Protein AF-A0A3C1UVI1-F1 (afdb_monomer_lite)

Foldseek 3Di:
DVVVVVVVVVVVVVVVVVVVVCCVVPQVVVQWDDPDPPPDIDGDDDAQDPPPNPCRPVVVVVCVVPVD

Secondary structure (DSSP, 8-state):
-HHHHHHHHHHHHHHHHHHHHHIIIIITTT-EEEEETTTEEEE----SSSGGGTTTT-HHHHHHHH--

Sequence (68 aa):
MIIGILAMIAILIGLDQLFKYWAVLYLQPIGTIPLINGKFHLTYVENFGAAGGILQGKQFLLILVTSV

pLDDT: mean 95.73, std 4.02, range [70.31, 98.75]

Radius of gyration: 15.87 Å; chains: 1; bounding box: 38×26×38 Å

Structure (mmCIF, N/CA/C/O backbone):
data_AF-A0A3C1UVI1-F1
#
_entry.id   AF-A0A3C1UVI1-F1
#
loop_
_atom_site.group_PDB
_atom_site.id
_atom_site.type_symbol
_atom_site.label_atom_id
_atom_site.label_alt_id
_atom_site.label_comp_id
_atom_site.label_asym_id
_atom_site.label_entity_id
_atom_site.label_seq_id
_atom_site.pdbx_PDB_ins_code
_atom_site.Cartn_x
_atom_site.Cartn_y
_atom_site.Cartn_z
_atom_site.occupancy
_atom_site.B_iso_or_equiv
_atom_site.auth_seq_id
_atom_site.auth_comp_id
_atom_site.auth_asym_id
_atom_site.auth_atom_id
_atom_site.pdbx_PDB_model_num
ATOM 1 N N . MET A 1 1 ? 13.169 -0.690 -24.912 1.00 87.44 1 MET A N 1
ATOM 2 C CA . MET A 1 1 ? 12.511 -1.761 -24.130 1.00 87.44 1 MET A CA 1
ATOM 3 C C . MET A 1 1 ? 12.865 -1.676 -22.645 1.00 87.44 1 MET A C 1
ATOM 5 O O . MET A 1 1 ? 11.975 -1.374 -21.870 1.00 87.44 1 MET A O 1
ATOM 9 N N . ILE A 1 2 ? 14.140 -1.818 -22.251 1.00 97.00 2 ILE A N 1
ATOM 10 C CA . ILE A 1 2 ? 14.572 -1.773 -20.832 1.00 97.00 2 ILE A CA 1
ATOM 11 C C . ILE A 1 2 ? 14.205 -0.451 -20.136 1.00 97.00 2 ILE A C 1
ATOM 13 O O . ILE A 1 2 ? 13.597 -0.474 -19.075 1.00 97.00 2 ILE A O 1
ATOM 17 N N . ILE A 1 3 ? 14.487 0.700 -20.760 1.00 97.69 3 ILE A N 1
ATOM 18 C CA . ILE A 1 3 ? 14.154 2.022 -20.190 1.00 97.69 3 ILE A CA 1
ATOM 19 C C . ILE A 1 3 ? 12.646 2.158 -19.928 1.00 97.69 3 ILE A C 1
ATOM 21 O O . ILE A 1 3 ? 12.242 2.651 -18.882 1.00 97.69 3 ILE A O 1
ATOM 25 N N . GLY A 1 4 ? 11.812 1.670 -20.853 1.00 98.06 4 GLY A N 1
ATOM 26 C CA . GLY A 1 4 ? 10.357 1.687 -20.689 1.00 98.06 4 GLY A CA 1
ATOM 27 C C . GLY A 1 4 ? 9.883 0.824 -19.517 1.00 98.06 4 GLY A C 1
ATOM 28 O O . GLY A 1 4 ? 9.003 1.241 -18.772 1.00 98.06 4 GLY A O 1
ATOM 29 N N . ILE A 1 5 ? 10.506 -0.342 -19.307 1.00 98.00 5 ILE A N 1
ATOM 30 C CA . ILE A 1 5 ? 10.214 -1.220 -18.162 1.00 98.00 5 ILE A CA 1
ATOM 31 C C . ILE A 1 5 ? 10.607 -0.538 -16.846 1.00 98.00 5 ILE A C 1
ATOM 33 O O . ILE A 1 5 ? 9.810 -0.512 -15.913 1.00 98.00 5 ILE A O 1
ATOM 37 N N . LEU A 1 6 ? 11.798 0.064 -16.776 1.00 98.06 6 LEU A N 1
ATOM 38 C CA . LEU A 1 6 ? 12.255 0.773 -15.575 1.00 98.06 6 LEU A CA 1
ATOM 39 C C . LEU A 1 6 ? 11.359 1.972 -15.237 1.00 98.06 6 LEU A C 1
ATOM 41 O O . LEU A 1 6 ? 11.023 2.174 -14.072 1.00 98.06 6 LEU A O 1
ATOM 45 N N . ALA A 1 7 ? 10.921 2.727 -16.248 1.00 98.31 7 ALA A N 1
ATOM 46 C CA . ALA A 1 7 ? 9.974 3.821 -16.059 1.00 98.31 7 ALA A CA 1
ATOM 47 C C . ALA A 1 7 ? 8.633 3.317 -15.502 1.00 98.31 7 ALA A C 1
ATOM 49 O O . ALA A 1 7 ? 8.098 3.910 -14.568 1.00 98.31 7 ALA A O 1
ATOM 50 N N . MET A 1 8 ? 8.120 2.195 -16.018 1.00 98.38 8 MET A N 1
ATOM 51 C CA . MET A 1 8 ? 6.890 1.580 -15.510 1.00 98.38 8 MET A CA 1
ATOM 52 C C . MET A 1 8 ? 7.031 1.151 -14.044 1.00 98.38 8 MET A C 1
ATOM 54 O O . MET A 1 8 ? 6.156 1.451 -13.236 1.00 98.38 8 MET A O 1
ATOM 58 N N . ILE A 1 9 ? 8.143 0.502 -13.682 1.00 97.88 9 ILE A N 1
ATOM 59 C CA . ILE A 1 9 ? 8.423 0.103 -12.293 1.00 97.88 9 ILE A CA 1
ATOM 60 C C . ILE A 1 9 ? 8.433 1.331 -11.375 1.00 97.88 9 ILE A C 1
ATOM 62 O O . ILE A 1 9 ? 7.774 1.325 -10.338 1.00 97.88 9 ILE A O 1
ATOM 66 N N . ALA A 1 10 ? 9.124 2.404 -11.772 1.00 98.31 10 ALA A N 1
ATOM 67 C CA . ALA A 1 10 ? 9.183 3.635 -10.989 1.00 98.31 10 ALA A CA 1
ATOM 68 C C . ALA A 1 10 ? 7.797 4.277 -10.803 1.00 98.31 10 ALA A C 1
ATOM 70 O O . ALA A 1 10 ? 7.465 4.707 -9.699 1.00 98.31 10 ALA A O 1
ATOM 71 N N . ILE A 1 11 ? 6.969 4.294 -11.854 1.00 98.62 11 ILE A N 1
ATOM 72 C CA . ILE A 1 11 ? 5.591 4.800 -11.785 1.00 98.62 11 ILE A CA 1
ATOM 73 C C . ILE A 1 11 ? 4.760 3.965 -10.808 1.00 98.62 11 ILE A C 1
ATOM 75 O O . ILE A 1 11 ? 4.072 4.529 -9.961 1.00 98.62 11 ILE A O 1
ATOM 79 N N . LEU A 1 12 ? 4.836 2.635 -10.891 1.00 98.50 12 LEU A N 1
ATOM 80 C CA . LEU A 1 12 ? 4.073 1.747 -10.012 1.00 98.50 12 LEU A CA 1
ATOM 81 C C . LEU A 1 12 ? 4.488 1.894 -8.545 1.00 98.50 12 LEU A C 1
ATOM 83 O O . LEU A 1 12 ? 3.618 1.984 -7.682 1.00 98.50 12 LEU A O 1
ATOM 87 N N . ILE A 1 13 ? 5.791 1.993 -8.264 1.00 98.31 13 ILE A N 1
ATOM 88 C CA . ILE A 1 13 ? 6.296 2.270 -6.910 1.00 98.31 13 ILE A CA 1
ATOM 89 C C . ILE A 1 13 ? 5.792 3.635 -6.426 1.00 98.31 13 ILE A C 1
ATOM 91 O O . ILE A 1 13 ? 5.307 3.748 -5.302 1.00 98.31 13 ILE A O 1
ATOM 95 N N . GLY A 1 14 ? 5.864 4.667 -7.272 1.00 98.56 14 GLY A N 1
ATOM 96 C CA . GLY A 1 14 ? 5.385 6.006 -6.933 1.00 98.56 14 GLY A CA 1
ATOM 97 C C . GLY A 1 14 ? 3.893 6.030 -6.595 1.00 98.56 14 GLY A C 1
ATOM 98 O O . GLY A 1 14 ? 3.502 6.625 -5.593 1.00 98.56 14 GLY A O 1
ATOM 99 N N . LEU A 1 15 ? 3.067 5.341 -7.386 1.00 98.75 15 LEU A N 1
ATOM 100 C CA . LEU A 1 15 ? 1.631 5.219 -7.135 1.00 98.75 15 LEU A CA 1
ATOM 101 C C . LEU A 1 15 ? 1.337 4.431 -5.850 1.00 98.75 15 LEU A C 1
ATOM 103 O O . LEU A 1 15 ? 0.511 4.874 -5.053 1.00 98.75 15 LEU A O 1
ATOM 107 N N . ASP A 1 16 ? 2.024 3.310 -5.610 1.00 98.50 16 ASP A N 1
ATOM 108 C CA . ASP A 1 16 ? 1.879 2.520 -4.377 1.00 98.50 16 ASP A CA 1
ATOM 109 C C . ASP A 1 16 ? 2.162 3.368 -3.126 1.00 98.50 16 ASP A C 1
ATOM 111 O O . ASP A 1 16 ? 1.357 3.403 -2.191 1.00 98.50 16 ASP A O 1
ATOM 115 N N . GLN A 1 17 ? 3.273 4.108 -3.128 1.00 98.56 17 GLN A N 1
ATOM 116 C CA . GLN A 1 17 ? 3.646 4.965 -2.002 1.00 98.56 17 GLN A CA 1
ATOM 117 C C . GLN A 1 17 ? 2.694 6.154 -1.839 1.00 98.56 17 GLN A C 1
ATOM 119 O O . GLN A 1 17 ? 2.324 6.483 -0.710 1.00 98.56 17 GLN A O 1
ATOM 124 N N . LEU A 1 18 ? 2.241 6.761 -2.942 1.00 98.62 18 LEU A N 1
ATOM 125 C CA . LEU A 1 18 ? 1.262 7.849 -2.917 1.00 98.62 18 LEU A CA 1
ATOM 126 C C . LEU A 1 18 ? -0.040 7.418 -2.228 1.00 98.62 18 LEU A C 1
ATOM 128 O O . LEU A 1 18 ? -0.527 8.123 -1.341 1.00 98.62 18 LEU A O 1
ATOM 132 N N . PHE A 1 19 ? -0.592 6.256 -2.590 1.00 98.12 19 PHE A N 1
ATOM 133 C CA . PHE A 1 19 ? -1.837 5.771 -1.990 1.00 98.12 19 PHE A CA 1
ATOM 134 C C . PHE A 1 19 ? -1.668 5.345 -0.528 1.00 98.12 19 PHE A C 1
ATOM 136 O O . PHE A 1 19 ? -2.563 5.609 0.276 1.00 98.12 19 PHE A O 1
ATOM 143 N N . LYS A 1 20 ? -0.527 4.755 -0.147 1.00 98.06 20 LYS A N 1
ATOM 144 C CA . LYS A 1 20 ? -0.224 4.450 1.265 1.00 98.06 20 LYS A CA 1
ATOM 145 C C . LYS A 1 20 ? -0.128 5.717 2.108 1.00 98.06 20 LYS A C 1
ATOM 147 O O . LYS A 1 20 ? -0.714 5.778 3.186 1.00 98.06 20 LYS A O 1
ATOM 152 N N . TYR A 1 21 ? 0.552 6.742 1.599 1.00 98.50 21 TYR A N 1
ATOM 153 C CA . TYR A 1 21 ? 0.660 8.029 2.278 1.00 98.50 21 TYR A CA 1
ATOM 154 C C . TYR A 1 21 ? -0.707 8.703 2.443 1.00 98.50 21 TYR A C 1
ATOM 156 O O . TYR A 1 21 ? -1.061 9.138 3.539 1.00 98.50 21 TYR A O 1
ATOM 164 N N . TRP A 1 22 ? -1.518 8.715 1.380 1.00 98.12 22 TRP A N 1
ATOM 165 C CA . TRP A 1 22 ? -2.896 9.198 1.448 1.00 98.12 22 TRP A CA 1
ATOM 166 C C . TRP A 1 22 ? -3.730 8.419 2.476 1.00 98.12 22 TRP A C 1
ATOM 168 O O . TRP A 1 22 ? -4.465 9.028 3.252 1.00 98.12 22 TRP A O 1
ATOM 178 N N . ALA A 1 23 ? -3.594 7.090 2.534 1.00 98.12 23 ALA A N 1
ATOM 179 C CA . ALA A 1 23 ? -4.326 6.266 3.490 1.00 98.12 23 ALA A CA 1
ATOM 180 C C . ALA A 1 23 ? -3.955 6.600 4.945 1.00 98.12 23 ALA A C 1
ATOM 182 O O . ALA A 1 23 ? -4.847 6.701 5.781 1.00 98.12 23 ALA A O 1
ATOM 183 N N . VAL A 1 24 ? -2.676 6.842 5.245 1.00 98.31 24 VAL A N 1
ATOM 184 C CA . VAL A 1 24 ? -2.246 7.297 6.580 1.00 98.31 24 VAL A CA 1
ATOM 18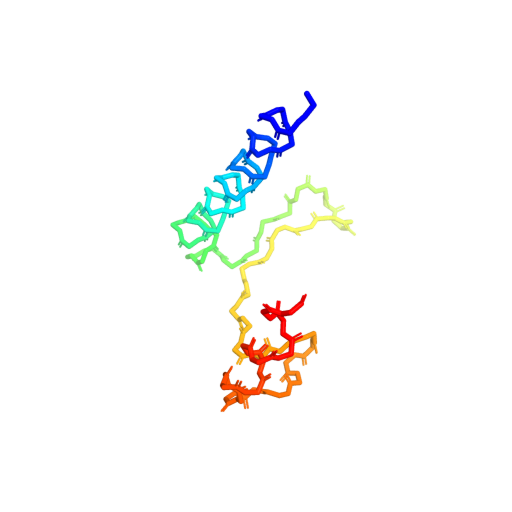5 C C . VAL A 1 24 ? -2.840 8.668 6.914 1.00 98.31 24 VAL A C 1
ATOM 187 O O . VAL A 1 24 ? -3.380 8.857 7.997 1.00 98.31 24 VAL A O 1
ATOM 190 N N . LEU A 1 25 ? -2.800 9.628 5.988 1.00 98.12 25 LEU A N 1
ATOM 191 C CA . LEU A 1 25 ? -3.289 10.981 6.273 1.00 98.12 25 LEU A CA 1
ATOM 192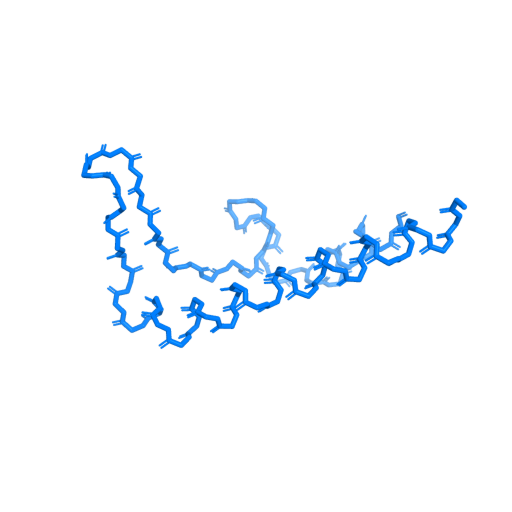 C C . LEU A 1 25 ? -4.815 11.081 6.392 1.00 98.12 25 LEU A C 1
ATOM 194 O O . LEU A 1 25 ? -5.315 11.830 7.228 1.00 98.12 25 LEU A O 1
ATOM 198 N N . TYR A 1 26 ? -5.554 10.369 5.540 1.00 96.81 26 TYR A N 1
ATOM 199 C CA . TYR A 1 26 ? -6.994 10.583 5.369 1.00 96.81 26 TYR A CA 1
ATOM 200 C C . TYR A 1 26 ? -7.847 9.391 5.792 1.00 96.81 26 TYR A C 1
ATOM 202 O O . TYR A 1 26 ? -8.962 9.590 6.268 1.00 96.81 26 TYR A O 1
ATOM 210 N N . LEU A 1 27 ? -7.355 8.159 5.633 1.00 97.81 27 LEU A N 1
ATOM 211 C CA . LEU A 1 27 ? -8.132 6.962 5.952 1.00 97.81 27 LEU A CA 1
ATOM 212 C C . LEU A 1 27 ? -7.917 6.507 7.398 1.00 97.81 27 LEU A C 1
ATOM 214 O O . LEU A 1 27 ? -8.886 6.114 8.037 1.00 97.81 27 LEU A O 1
ATOM 218 N N . GLN A 1 28 ? -6.699 6.606 7.942 1.00 97.81 28 GLN A N 1
ATOM 219 C CA . GLN A 1 28 ? -6.387 6.212 9.323 1.00 97.81 28 GLN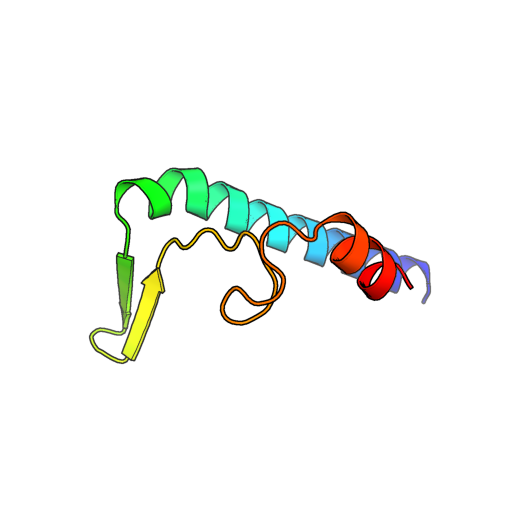 A CA 1
ATOM 220 C C . GLN A 1 28 ? -7.264 6.917 10.374 1.00 97.81 28 GLN A C 1
ATOM 222 O O . GLN A 1 28 ? -7.787 6.214 11.239 1.00 97.81 28 GLN A O 1
ATOM 227 N N . PRO A 1 29 ? -7.513 8.246 10.315 1.00 97.75 29 PRO A N 1
ATOM 228 C CA . PRO A 1 29 ? -8.352 8.915 11.315 1.00 97.75 29 PRO A CA 1
ATOM 229 C C . PRO A 1 29 ? -9.836 8.516 11.248 1.00 97.75 29 PRO A C 1
ATOM 231 O O . PRO A 1 29 ? -10.558 8.680 12.228 1.00 97.75 29 PRO A O 1
ATOM 234 N N . ILE A 1 30 ? -10.300 8.025 10.093 1.00 96.62 30 ILE A N 1
ATOM 235 C CA . ILE A 1 30 ? -11.712 7.699 9.820 1.00 96.62 30 ILE A CA 1
ATOM 236 C C . ILE A 1 30 ? -11.968 6.186 9.943 1.00 96.62 30 ILE A C 1
ATOM 238 O O . ILE A 1 30 ? -13.075 5.747 10.254 1.00 96.62 30 ILE A O 1
ATOM 242 N N . GLY A 1 31 ? -10.952 5.363 9.695 1.00 95.81 31 GLY A N 1
ATOM 243 C CA . GLY A 1 31 ? -11.021 3.907 9.688 1.00 95.81 31 GLY A CA 1
ATOM 244 C C . GLY A 1 31 ? -11.549 3.342 8.369 1.00 95.81 31 GLY A C 1
ATOM 245 O O . GLY A 1 31 ? -10.801 2.681 7.653 1.00 95.81 31 GLY A O 1
ATOM 246 N N . THR A 1 32 ? -12.828 3.556 8.042 1.00 97.00 32 THR A N 1
ATOM 247 C CA . THR A 1 32 ? -13.471 2.967 6.848 1.00 97.00 32 THR A CA 1
ATOM 248 C C . THR A 1 32 ? -14.343 3.963 6.089 1.00 97.00 32 THR A C 1
ATOM 250 O O . THR A 1 32 ? -15.177 4.639 6.683 1.00 97.00 32 THR A O 1
ATOM 253 N N . ILE A 1 33 ? -14.203 3.996 4.761 1.00 96.56 33 ILE A N 1
ATOM 254 C CA . ILE A 1 33 ? -15.025 4.796 3.846 1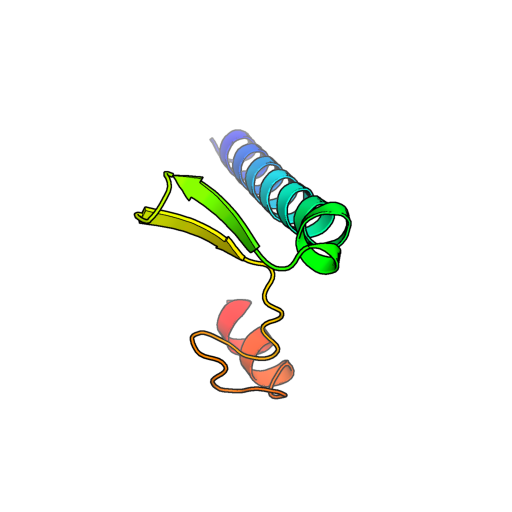.00 96.56 33 ILE A CA 1
ATOM 255 C C . ILE A 1 33 ? -15.720 3.862 2.839 1.00 96.56 33 ILE A C 1
ATOM 257 O O . ILE A 1 33 ? -15.031 3.169 2.084 1.00 96.56 33 ILE A O 1
ATOM 261 N N . PRO A 1 34 ? -17.065 3.828 2.774 1.00 96.62 34 PRO A N 1
ATOM 262 C CA . PRO A 1 34 ? -17.779 3.117 1.719 1.00 96.62 34 PRO A CA 1
ATOM 263 C C . PRO A 1 34 ? -17.651 3.868 0.387 1.00 96.62 34 PRO A C 1
ATOM 265 O O . PRO A 1 34 ? -18.050 5.025 0.281 1.00 96.62 34 PRO A O 1
ATOM 268 N N . LEU A 1 35 ? -17.127 3.204 -0.645 1.00 96.19 35 LEU A N 1
ATOM 269 C CA . LEU A 1 35 ? -17.124 3.730 -2.017 1.00 96.19 35 LEU A CA 1
ATOM 270 C C . LEU A 1 35 ? -18.345 3.252 -2.803 1.00 96.19 35 LEU A C 1
ATOM 272 O O . LEU A 1 35 ? -18.929 4.004 -3.578 1.00 96.19 35 LEU A O 1
ATOM 276 N N . ILE A 1 36 ? -18.744 1.996 -2.588 1.00 97.50 36 ILE A N 1
ATOM 277 C CA . ILE A 1 36 ? -19.997 1.436 -3.093 1.00 97.50 36 ILE A CA 1
ATOM 278 C C . ILE A 1 36 ? -20.694 0.797 -1.904 1.00 97.50 36 ILE A C 1
ATOM 280 O O . ILE A 1 36 ? -20.239 -0.231 -1.392 1.00 97.50 36 ILE A O 1
ATOM 284 N N . ASN A 1 37 ? -21.799 1.404 -1.476 1.00 94.06 37 ASN A N 1
ATOM 285 C CA . ASN A 1 37 ? -22.557 0.975 -0.305 1.00 94.06 37 ASN A CA 1
ATOM 286 C C . ASN A 1 37 ? -22.815 -0.540 -0.327 1.00 94.06 37 ASN A C 1
ATOM 288 O O . ASN A 1 37 ? -23.366 -1.080 -1.288 1.00 94.06 37 ASN A O 1
ATOM 292 N N . GLY A 1 38 ? -22.372 -1.224 0.731 1.00 94.00 38 GLY A N 1
ATOM 293 C CA . GLY A 1 38 ? -22.557 -2.666 0.913 1.00 94.00 38 GLY A CA 1
ATOM 294 C C . GLY A 1 38 ? -21.703 -3.576 0.020 1.00 94.00 38 GLY A C 1
ATOM 295 O O . GLY A 1 38 ? -21.840 -4.791 0.125 1.00 94.00 38 GLY A O 1
ATOM 296 N N . LYS A 1 39 ? -20.830 -3.039 -0.846 1.00 96.50 39 LYS A N 1
ATOM 297 C CA . LYS A 1 39 ? -20.010 -3.846 -1.775 1.00 96.50 39 LYS A CA 1
ATOM 298 C C . LYS A 1 39 ? -18.522 -3.533 -1.719 1.00 96.50 39 LYS A C 1
ATOM 300 O O . LYS A 1 39 ? -17.717 -4.453 -1.807 1.00 96.50 39 LYS A O 1
ATOM 305 N N . PHE A 1 40 ? -18.148 -2.260 -1.591 1.00 97.44 40 PHE A N 1
ATOM 306 C CA . PHE A 1 40 ? -16.749 -1.850 -1.655 1.00 97.44 40 PHE A CA 1
ATOM 307 C C . PHE A 1 40 ? -16.440 -0.731 -0.667 1.00 97.44 40 PHE A C 1
ATOM 309 O O . PHE A 1 40 ? -17.085 0.319 -0.674 1.00 97.44 40 PHE A O 1
ATOM 316 N N . HIS A 1 41 ? -15.428 -0.974 0.161 1.00 97.69 41 HIS A N 1
ATOM 317 C CA . HIS A 1 41 ? -14.988 -0.079 1.217 1.00 97.69 41 HIS A CA 1
ATOM 318 C C . HIS A 1 41 ? -13.473 0.073 1.145 1.00 97.69 41 HIS A C 1
ATOM 320 O O . HIS A 1 41 ? -12.758 -0.896 0.885 1.00 97.69 41 HIS A O 1
ATOM 326 N N . LEU A 1 42 ? -12.996 1.285 1.402 1.00 97.50 42 LEU A N 1
ATOM 327 C CA . LEU A 1 42 ? -11.605 1.522 1.751 1.00 97.50 42 LEU A CA 1
ATOM 328 C C . LEU A 1 42 ? -11.505 1.447 3.268 1.00 97.50 42 LEU A C 1
ATOM 330 O O . LEU A 1 42 ? -12.177 2.212 3.952 1.00 97.50 42 LEU A O 1
ATOM 334 N N . THR A 1 43 ? -10.674 0.549 3.785 1.00 96.38 43 THR A N 1
ATOM 335 C CA . THR A 1 43 ? -10.443 0.394 5.224 1.00 96.38 43 THR A CA 1
ATOM 336 C C . THR A 1 43 ? -8.955 0.507 5.505 1.00 96.38 43 THR A C 1
ATOM 338 O O . THR A 1 43 ? -8.151 -0.178 4.872 1.00 96.38 43 THR A O 1
ATOM 341 N N . TYR A 1 44 ? -8.585 1.375 6.443 1.00 97.62 44 TYR A N 1
ATOM 342 C CA . TYR A 1 44 ? -7.213 1.473 6.915 1.00 97.62 44 TYR A CA 1
ATOM 343 C C . TYR A 1 44 ? -6.878 0.260 7.783 1.00 97.62 44 TYR A C 1
ATOM 345 O O . TYR A 1 44 ? -7.568 -0.021 8.763 1.00 97.62 44 TYR A O 1
ATOM 353 N N . VAL A 1 45 ? -5.813 -0.454 7.422 1.00 95.25 45 VAL A N 1
ATOM 354 C CA . VAL A 1 45 ? -5.300 -1.605 8.168 1.00 95.25 45 VAL A CA 1
ATOM 355 C C . VAL A 1 45 ? -3.779 -1.572 8.127 1.00 95.25 45 VAL A C 1
ATOM 357 O O . VAL A 1 45 ? -3.185 -1.471 7.054 1.00 95.25 45 VAL A O 1
ATOM 360 N N . GLU A 1 46 ? -3.147 -1.717 9.288 1.00 95.00 46 GLU A N 1
ATOM 361 C CA . GLU A 1 46 ? -1.7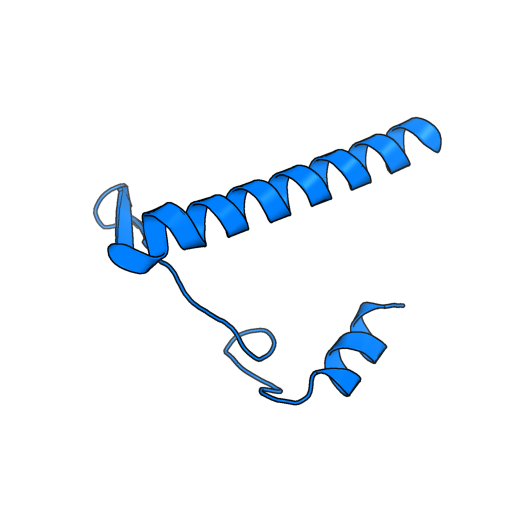05 -1.932 9.395 1.00 95.00 46 GLU A CA 1
ATOM 362 C C . GLU A 1 46 ? -1.417 -3.430 9.465 1.00 95.00 46 GLU A C 1
ATOM 364 O O . GLU A 1 46 ? -1.898 -4.132 10.355 1.00 95.00 46 GLU A O 1
ATOM 369 N N . ASN A 1 47 ? -0.630 -3.933 8.515 1.00 93.81 47 ASN A N 1
ATOM 370 C CA . ASN A 1 47 ? -0.214 -5.328 8.493 1.00 93.81 47 ASN A CA 1
ATOM 371 C C . ASN A 1 47 ? 1.268 -5.446 8.864 1.00 93.81 47 ASN A C 1
ATOM 373 O O . ASN A 1 47 ? 2.143 -5.100 8.075 1.00 93.81 47 ASN A O 1
ATOM 377 N N . PHE A 1 48 ? 1.544 -5.962 10.063 1.00 94.00 48 PHE A N 1
ATOM 378 C CA . PHE A 1 48 ? 2.903 -6.189 10.574 1.00 94.00 48 PHE A CA 1
ATOM 379 C C . PHE A 1 48 ? 3.490 -7.562 10.184 1.00 94.00 48 PHE A C 1
ATOM 381 O O . PHE A 1 48 ? 4.564 -7.938 10.666 1.00 94.00 48 PHE A O 1
ATOM 388 N N . GLY A 1 49 ? 2.775 -8.332 9.360 1.00 93.94 49 GLY A N 1
ATOM 389 C CA . GLY A 1 49 ? 3.198 -9.614 8.800 1.00 93.94 49 GLY A CA 1
ATOM 390 C C . GLY A 1 49 ? 2.924 -9.685 7.294 1.00 93.94 49 GLY A C 1
ATOM 391 O O . GLY A 1 49 ? 2.860 -8.667 6.608 1.00 93.94 49 GLY A O 1
ATOM 392 N N . ALA A 1 50 ? 2.762 -10.898 6.768 1.00 92.50 50 ALA A N 1
ATOM 393 C CA . ALA A 1 50 ? 2.333 -11.150 5.391 1.00 92.50 50 ALA A CA 1
ATOM 394 C C . ALA A 1 50 ? 0.799 -11.319 5.313 1.00 92.50 50 ALA A C 1
ATOM 396 O O . ALA A 1 50 ? 0.065 -10.778 6.138 1.00 92.50 50 ALA A O 1
ATOM 397 N N . ALA A 1 51 ? 0.275 -12.029 4.309 1.00 90.88 51 ALA A N 1
ATOM 398 C CA . ALA A 1 51 ? -1.169 -12.213 4.132 1.00 90.88 51 ALA A CA 1
ATOM 399 C C . ALA A 1 51 ? -1.847 -12.756 5.408 1.00 90.88 51 ALA A C 1
ATOM 401 O O . ALA A 1 51 ? -1.383 -13.726 6.003 1.00 90.88 51 ALA A O 1
ATOM 402 N N . GLY A 1 52 ? -2.932 -12.112 5.849 1.00 88.81 52 GLY A N 1
ATOM 403 C CA . GLY A 1 52 ? -3.655 -12.505 7.065 1.00 88.81 52 GLY A CA 1
ATOM 404 C C . GLY A 1 52 ? -2.864 -12.355 8.373 1.00 88.81 52 GLY A C 1
ATOM 405 O O . GLY A 1 52 ? -3.246 -12.954 9.372 1.00 88.81 52 GLY A O 1
ATOM 406 N N . GLY A 1 53 ? -1.757 -11.602 8.381 1.00 91.31 53 GLY A N 1
ATOM 407 C CA . GLY A 1 53 ? -0.925 -11.392 9.570 1.00 91.31 53 GLY A CA 1
ATOM 408 C C . GLY A 1 53 ? 0.025 -12.549 9.896 1.00 91.31 53 GLY A C 1
ATOM 409 O O . GLY A 1 53 ? 0.670 -12.536 10.945 1.00 91.31 53 GLY A O 1
ATOM 410 N N . ILE A 1 54 ? 0.159 -13.550 9.016 1.00 95.94 54 ILE A N 1
ATOM 411 C CA . ILE A 1 54 ? 1.145 -14.620 9.215 1.00 95.94 54 ILE A CA 1
ATOM 412 C C . ILE A 1 54 ? 2.560 -14.035 9.269 1.00 95.94 54 ILE A C 1
ATOM 414 O O . ILE A 1 54 ? 2.853 -13.029 8.623 1.00 95.94 54 ILE A O 1
ATOM 418 N N . LEU A 1 55 ? 3.458 -14.688 10.011 1.00 94.81 55 LEU A N 1
ATOM 419 C CA . LEU A 1 55 ? 4.858 -14.262 10.144 1.00 94.81 55 LEU A CA 1
ATOM 420 C C . LEU A 1 55 ? 5.025 -12.844 10.732 1.00 94.81 55 LEU A C 1
ATOM 422 O O . LEU A 1 55 ? 6.033 -12.180 10.481 1.00 94.81 55 LEU A O 1
ATOM 426 N N . GLN A 1 56 ? 4.067 -12.380 11.541 1.00 95.00 56 GLN A N 1
ATOM 427 C CA . GLN A 1 56 ? 4.183 -11.115 12.265 1.00 95.00 56 GLN A CA 1
ATOM 428 C C . GLN A 1 56 ? 5.480 -11.061 13.089 1.00 95.00 56 GLN A C 1
ATOM 430 O O . GLN A 1 56 ? 5.845 -12.014 13.783 1.00 95.00 56 GLN A O 1
ATOM 435 N N . GLY A 1 57 ? 6.200 -9.940 12.991 1.00 95.00 57 GLY A N 1
ATOM 436 C CA . GLY A 1 57 ? 7.479 -9.747 13.685 1.00 95.00 57 GLY A CA 1
ATOM 437 C C . GLY A 1 57 ? 8.642 -10.582 13.130 1.00 95.00 57 GLY A C 1
ATOM 438 O O . GLY A 1 57 ? 9.669 -10.719 13.795 1.00 95.00 57 GLY A O 1
ATOM 439 N N . LYS A 1 58 ? 8.501 -11.174 11.933 1.00 95.94 58 LYS A N 1
ATOM 440 C CA . LYS A 1 58 ? 9.562 -11.923 11.233 1.00 95.94 58 LYS A CA 1
ATOM 441 C C . LYS A 1 58 ? 10.096 -11.154 10.019 1.00 95.94 58 LYS A C 1
ATOM 443 O O . LYS A 1 58 ? 10.280 -11.731 8.949 1.00 95.94 58 LYS A O 1
ATOM 448 N N . GLN A 1 59 ? 10.367 -9.856 10.179 1.00 94.62 59 GLN A N 1
ATOM 449 C CA . GLN A 1 59 ? 10.768 -8.955 9.088 1.00 94.62 59 GLN A CA 1
ATOM 450 C C . GLN A 1 59 ? 11.993 -9.464 8.316 1.00 94.62 59 GLN A C 1
ATOM 452 O O . GLN A 1 59 ? 11.975 -9.453 7.093 1.00 94.62 59 GLN A O 1
ATOM 457 N N . PHE A 1 60 ? 13.022 -9.974 9.005 1.00 95.75 60 PHE A N 1
ATOM 458 C CA . PHE A 1 60 ? 14.211 -10.528 8.341 1.00 95.75 60 PHE A CA 1
ATOM 459 C C . PHE A 1 60 ? 13.877 -11.677 7.380 1.00 95.75 60 PHE A C 1
ATOM 461 O O . PHE A 1 60 ? 14.397 -11.715 6.268 1.00 95.75 60 PHE A O 1
ATOM 468 N N . LEU A 1 61 ? 12.986 -12.588 7.786 1.00 95.19 61 LEU A N 1
ATOM 469 C CA . LEU A 1 61 ? 12.561 -13.709 6.946 1.00 95.19 61 LEU A CA 1
ATOM 470 C C . LEU A 1 61 ? 11.745 -13.217 5.746 1.00 95.19 61 LEU A C 1
ATOM 472 O O . LEU A 1 61 ? 11.959 -13.685 4.631 1.00 95.19 61 LEU A O 1
ATOM 476 N N . LEU A 1 62 ? 10.852 -12.245 5.959 1.00 94.50 62 LEU A N 1
ATOM 477 C CA . LEU A 1 62 ? 10.054 -11.651 4.884 1.00 94.50 62 LEU A CA 1
ATOM 478 C C . LEU A 1 62 ? 10.928 -10.921 3.857 1.00 94.50 62 LEU A C 1
ATOM 480 O O . LEU A 1 62 ? 10.726 -11.110 2.660 1.00 94.50 62 LEU A O 1
ATOM 484 N N . ILE A 1 63 ? 11.922 -10.146 4.302 1.00 94.75 63 ILE A N 1
ATOM 485 C CA . ILE A 1 63 ? 12.867 -9.451 3.415 1.00 94.75 63 ILE A CA 1
ATOM 486 C C . ILE A 1 63 ? 13.638 -10.466 2.569 1.00 94.75 63 ILE A C 1
ATOM 488 O O . ILE A 1 63 ? 13.677 -10.321 1.352 1.00 94.75 63 ILE A O 1
ATOM 492 N N . LEU A 1 64 ? 14.202 -11.512 3.182 1.00 95.69 64 LEU A N 1
ATOM 493 C CA . LEU A 1 64 ? 15.004 -12.508 2.464 1.00 95.69 64 LEU A CA 1
ATOM 494 C C . LEU A 1 64 ? 14.207 -13.184 1.342 1.00 95.69 64 LEU A C 1
ATOM 496 O O . LEU A 1 64 ? 14.706 -13.301 0.229 1.00 95.69 64 LEU A O 1
ATOM 500 N N . VAL A 1 65 ? 12.971 -13.599 1.622 1.00 93.88 65 VAL A N 1
ATOM 501 C CA . VAL A 1 65 ? 12.142 -14.340 0.656 1.00 93.88 65 VAL A CA 1
ATOM 502 C C . VAL A 1 65 ? 11.591 -13.445 -0.461 1.00 93.88 65 VAL A C 1
ATOM 504 O O . VAL A 1 65 ? 11.337 -13.939 -1.551 1.00 93.88 65 VAL A O 1
ATOM 507 N N . THR A 1 66 ? 11.398 -12.146 -0.211 1.00 91.94 66 THR A N 1
ATOM 508 C CA . THR A 1 66 ? 10.790 -11.213 -1.184 1.00 91.94 66 THR A CA 1
ATOM 509 C C . THR A 1 66 ? 11.800 -10.406 -1.997 1.00 91.94 66 THR A C 1
ATOM 511 O O . THR A 1 66 ? 11.411 -9.755 -2.962 1.00 91.94 66 THR A O 1
ATOM 514 N N . SER A 1 67 ? 13.080 -10.422 -1.614 1.00 88.50 67 SER A N 1
ATOM 515 C CA . SER A 1 67 ? 14.140 -9.636 -2.269 1.00 88.50 67 SER A CA 1
ATOM 516 C C . SER A 1 67 ? 14.848 -10.371 -3.418 1.00 88.50 67 SER A C 1
ATOM 518 O O . SER A 1 67 ? 15.787 -9.817 -3.990 1.00 88.50 67 SER A O 1
ATOM 520 N N . VAL A 1 68 ? 14.436 -11.603 -3.731 1.00 70.31 68 VAL A N 1
A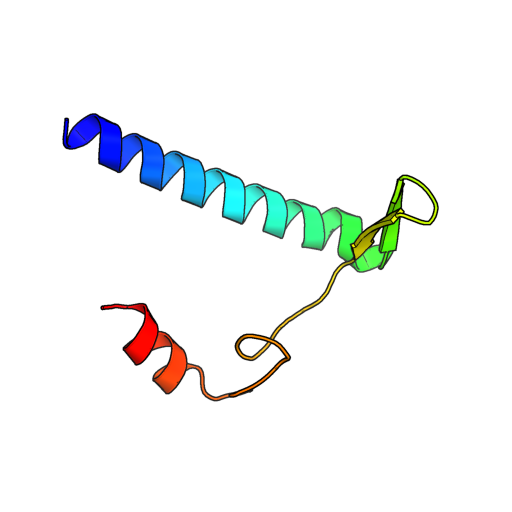TOM 521 C CA . VAL A 1 68 ? 14.956 -12.452 -4.822 1.00 70.31 68 VAL A CA 1
ATOM 522 C C . VAL A 1 68 ? 13.873 -12.620 -5.876 1.00 70.31 68 VAL A C 1
ATOM 524 O O . VAL A 1 68 ? 14.215 -12.522 -7.075 1.00 70.31 68 VAL A O 1
#